Protein AF-A0A4R6S9W3-F1 (afdb_monomer_lite)

Secondary structure (DSSP, 8-state):
-EEETTEEEEEPPPPTT--EEEEEEEEETTEEEEEEEEE--SSSTTTT-EEEEEEEEEEPTTSSEEEEEEEEE-TT--EEEEEEEEE------SHHHHHHHTT--

Organism: Labedaea rhizosphaerae (NCBI:txid598644)

Sequence (105 aa):
MRQSGSRLLAESVPADNGSVLALDLTVNGTVATGTWSERTATDGYYRGAVYHGAIQLVIDPMGKAMSGKWIGFDRQFNVNSDVWELRWVEKANSMNTIRGYHGKA

Foldseek 3Di:
DDDDVQWDKDWDDQDPQRKIKIDIWGDDPQKTKDKIKIFTDCPDPCNGDIWMFIWMWGADPVNFKTKGKTWTADPVRDIDMDIDMDGHDDDPPDPVVSVVVVPDD

Radius of gyration: 14.83 Å; chains: 1; bounding box: 36×32×36 Å

Structure (mmCIF, N/CA/C/O backbone):
data_AF-A0A4R6S9W3-F1
#
_entry.id   AF-A0A4R6S9W3-F1
#
loop_
_atom_site.group_PDB
_atom_site.id
_atom_site.type_symbol
_atom_site.label_atom_id
_atom_site.label_alt_id
_atom_site.label_comp_id
_atom_site.label_asym_id
_atom_site.label_entity_id
_atom_site.label_seq_id
_atom_site.pdbx_PDB_ins_code
_atom_site.Cartn_x
_atom_site.Cartn_y
_atom_site.Cartn_z
_atom_site.occupancy
_atom_site.B_iso_or_equiv
_atom_site.auth_seq_id
_atom_site.auth_comp_id
_atom_site.auth_asym_id
_atom_site.auth_atom_id
_atom_site.pdbx_PDB_model_num
ATOM 1 N N . MET A 1 1 ? -6.904 7.786 -5.190 1.00 83.44 1 MET A N 1
ATOM 2 C CA . MET A 1 1 ? -7.254 6.678 -4.272 1.00 83.44 1 MET A CA 1
ATOM 3 C C . MET A 1 1 ? -8.757 6.450 -4.316 1.00 83.44 1 MET A C 1
ATOM 5 O O . MET A 1 1 ? -9.496 7.427 -4.306 1.00 83.44 1 MET A O 1
ATOM 9 N N . ARG A 1 2 ? -9.196 5.194 -4.403 1.00 89.12 2 ARG A N 1
ATOM 10 C CA . ARG A 1 2 ? -10.604 4.773 -4.452 1.00 89.12 2 ARG A CA 1
ATOM 11 C C . ARG A 1 2 ? -10.831 3.654 -3.435 1.00 89.12 2 ARG A C 1
ATOM 13 O O . ARG A 1 2 ? -9.984 2.775 -3.313 1.00 89.12 2 ARG A O 1
ATOM 20 N N . GLN A 1 3 ? -11.954 3.682 -2.724 1.00 89.88 3 GLN A N 1
ATOM 21 C CA . GLN A 1 3 ? -12.322 2.649 -1.754 1.00 89.88 3 GLN A CA 1
ATOM 22 C C . GLN A 1 3 ? -13.662 2.019 -2.141 1.00 89.88 3 GLN A C 1
ATOM 24 O O . GLN A 1 3 ? -14.595 2.726 -2.518 1.00 89.88 3 GLN A O 1
ATOM 29 N N . SER A 1 4 ? -13.752 0.694 -2.045 1.00 92.31 4 SER A N 1
ATOM 30 C CA . SER A 1 4 ? -14.981 -0.078 -2.232 1.00 92.31 4 SER A CA 1
ATOM 31 C C . SER A 1 4 ? -15.064 -1.146 -1.145 1.00 92.31 4 SER A C 1
ATOM 33 O O . SER A 1 4 ? -14.254 -2.073 -1.105 1.00 92.31 4 SER A O 1
ATOM 35 N N . GLY A 1 5 ? -16.008 -0.980 -0.215 1.00 93.75 5 GLY A N 1
ATOM 36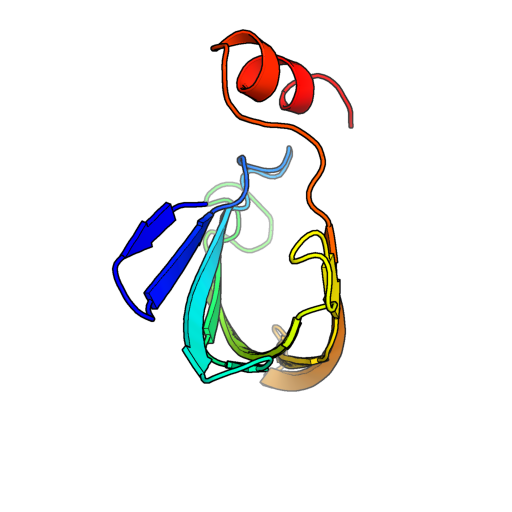 C CA . GLY A 1 5 ? -16.068 -1.801 0.995 1.00 93.75 5 GLY A CA 1
ATOM 37 C C . GLY A 1 5 ? -14.764 -1.713 1.796 1.00 93.75 5 GLY A C 1
ATOM 38 O O . GLY A 1 5 ? -14.292 -0.619 2.115 1.00 93.75 5 GLY A O 1
ATOM 39 N N . SER A 1 6 ? -14.170 -2.869 2.095 1.00 95.19 6 SER A N 1
ATOM 40 C CA . SER A 1 6 ? -12.869 -2.978 2.764 1.00 95.19 6 SER A CA 1
ATOM 41 C C . SER A 1 6 ? -11.675 -2.812 1.821 1.00 95.19 6 SER A C 1
ATOM 43 O O . SER A 1 6 ? -10.555 -2.691 2.301 1.00 95.19 6 SER A O 1
ATOM 45 N N . ARG A 1 7 ? -11.861 -2.796 0.497 1.00 96.81 7 ARG A N 1
ATOM 46 C CA . ARG A 1 7 ? -10.747 -2.707 -0.454 1.00 96.81 7 ARG A CA 1
ATOM 47 C C . ARG A 1 7 ? -10.409 -1.256 -0.779 1.00 96.81 7 ARG A C 1
ATOM 49 O O . ARG A 1 7 ? -11.290 -0.473 -1.138 1.00 96.81 7 ARG A O 1
ATOM 56 N N . LEU A 1 8 ? -9.128 -0.916 -0.711 1.00 95.00 8 LEU A N 1
ATOM 57 C CA . LEU A 1 8 ? -8.569 0.387 -1.045 1.00 95.00 8 LEU A CA 1
ATOM 58 C C . LEU A 1 8 ? -7.561 0.223 -2.182 1.00 95.00 8 LEU A C 1
ATOM 60 O O . LEU A 1 8 ? -6.584 -0.506 -2.063 1.00 95.00 8 LEU A O 1
ATOM 64 N N . LEU A 1 9 ? -7.805 0.932 -3.281 1.00 95.12 9 LEU A N 1
ATOM 65 C CA . LEU A 1 9 ? -6.934 0.967 -4.451 1.00 95.12 9 LEU A CA 1
ATOM 66 C C . LEU A 1 9 ? -6.356 2.376 -4.597 1.00 95.12 9 LEU A C 1
ATOM 68 O O . LEU A 1 9 ? -7.093 3.372 -4.596 1.00 95.12 9 LEU A O 1
ATOM 72 N N . ALA A 1 10 ? -5.042 2.487 -4.738 1.00 91.94 10 ALA A N 1
ATOM 73 C CA . ALA A 1 10 ? -4.375 3.758 -4.987 1.00 91.94 10 ALA A CA 1
ATOM 74 C C . ALA A 1 10 ? -3.376 3.622 -6.129 1.00 91.94 10 ALA A C 1
ATOM 76 O O . ALA A 1 10 ? -2.763 2.580 -6.303 1.00 91.94 10 ALA A O 1
ATOM 77 N N . GLU A 1 11 ? -3.222 4.693 -6.892 1.00 91.19 11 GLU A N 1
ATOM 78 C CA . GLU A 1 11 ? -2.222 4.819 -7.943 1.00 91.19 11 GLU A CA 1
ATOM 79 C C . GLU A 1 11 ? -1.567 6.187 -7.756 1.00 91.19 11 GLU A C 1
ATOM 81 O O . GLU A 1 11 ? -2.254 7.153 -7.388 1.00 91.19 11 GLU A O 1
ATOM 86 N N . SER A 1 12 ? -0.252 6.262 -7.941 1.00 87.25 12 SER A N 1
ATOM 87 C CA . SER A 1 12 ? 0.450 7.537 -7.996 1.00 87.25 12 SER A CA 1
ATOM 88 C C . SER A 1 12 ? 0.107 8.257 -9.296 1.00 87.25 12 SER A C 1
ATOM 90 O O . SER A 1 12 ? -0.251 7.649 -10.305 1.00 87.25 12 SER A O 1
ATOM 92 N N . VAL A 1 13 ? 0.274 9.575 -9.291 1.00 81.81 13 VAL A N 1
ATOM 93 C CA . VAL A 1 13 ? 0.495 10.292 -10.550 1.00 81.81 13 VAL A CA 1
ATOM 94 C C . VAL A 1 13 ? 1.824 9.778 -11.130 1.00 81.81 13 VAL A C 1
ATOM 96 O O . VAL A 1 13 ? 2.711 9.426 -10.340 1.00 81.81 13 VAL A O 1
ATOM 99 N N . PRO A 1 14 ? 1.976 9.667 -12.463 1.00 75.25 14 PRO A N 1
ATOM 100 C CA . PRO A 1 14 ? 3.268 9.344 -13.051 1.00 75.25 14 PRO A CA 1
ATOM 101 C C . PRO A 1 14 ? 4.335 10.305 -12.526 1.00 75.25 14 PRO A C 1
ATOM 103 O O . PRO A 1 14 ? 4.147 11.520 -12.587 1.00 75.25 14 PRO A O 1
ATOM 106 N N . ALA A 1 15 ? 5.420 9.760 -11.982 1.00 70.12 15 ALA A N 1
ATOM 107 C CA . ALA A 1 15 ? 6.585 10.562 -11.628 1.00 70.12 15 ALA A CA 1
ATOM 108 C C . ALA A 1 15 ? 7.273 11.074 -12.907 1.00 70.12 15 ALA A C 1
ATOM 110 O O . ALA A 1 15 ? 7.021 10.555 -13.996 1.00 70.12 15 ALA A O 1
ATOM 111 N N . ASP A 1 16 ? 8.166 12.060 -12.796 1.00 67.50 16 ASP A N 1
ATOM 112 C CA . ASP A 1 16 ? 8.878 12.630 -13.958 1.00 67.50 16 ASP A CA 1
ATOM 113 C C . ASP A 1 16 ? 9.651 11.579 -14.758 1.00 67.50 16 ASP A C 1
ATOM 115 O O . ASP A 1 16 ? 9.832 11.689 -15.967 1.00 67.50 16 ASP A O 1
ATOM 119 N N . ASN A 1 17 ? 10.084 10.522 -14.072 1.00 67.88 17 ASN A N 1
ATOM 120 C CA . ASN A 1 17 ? 10.745 9.371 -14.665 1.00 67.88 17 ASN A CA 1
ATOM 121 C C . ASN A 1 17 ? 9.765 8.360 -15.287 1.00 67.88 17 ASN A C 1
ATOM 123 O O . ASN A 1 17 ? 10.182 7.244 -15.562 1.00 67.88 17 ASN A O 1
ATOM 127 N N . GLY A 1 18 ? 8.478 8.687 -15.424 1.00 71.94 18 GLY A N 1
ATOM 128 C CA . GLY A 1 18 ? 7.431 7.834 -15.987 1.00 71.94 18 GLY A CA 1
ATOM 129 C C . GLY A 1 18 ? 7.024 6.626 -15.135 1.00 71.94 18 GLY A C 1
ATOM 130 O O . GLY A 1 18 ? 6.188 5.838 -15.587 1.00 71.94 18 GLY A O 1
ATOM 131 N N . SER A 1 19 ? 7.579 6.452 -13.927 1.00 80.88 19 SER A N 1
ATOM 132 C CA . SER A 1 19 ? 7.175 5.371 -13.025 1.00 80.88 19 SER A CA 1
ATOM 133 C C . SER A 1 19 ? 5.743 5.565 -12.527 1.00 80.88 19 SER A C 1
ATOM 135 O O . SER A 1 19 ? 5.324 6.678 -12.198 1.00 80.88 19 SER A O 1
ATOM 137 N N . VAL A 1 20 ? 5.009 4.458 -12.407 1.00 87.19 20 VAL A N 1
ATOM 138 C CA . VAL A 1 20 ? 3.672 4.424 -11.801 1.00 87.19 20 VAL A CA 1
ATOM 139 C C . VAL A 1 20 ? 3.664 3.422 -10.659 1.00 87.19 20 VAL A C 1
ATOM 141 O O . VAL A 1 20 ? 3.924 2.234 -10.861 1.00 87.19 20 VAL A O 1
ATOM 144 N N . LEU A 1 21 ? 3.329 3.911 -9.470 1.00 92.12 21 LEU A N 1
ATOM 145 C CA . LEU A 1 21 ? 3.127 3.105 -8.278 1.00 92.12 21 LEU A CA 1
ATOM 146 C C . LEU A 1 21 ? 1.637 2.791 -8.116 1.00 92.12 21 LEU A C 1
ATOM 148 O O . LEU A 1 21 ? 0.798 3.681 -8.228 1.00 92.12 21 LEU A O 1
ATOM 152 N N . ALA A 1 22 ? 1.314 1.548 -7.775 1.00 95.31 22 ALA A N 1
ATOM 153 C CA . ALA A 1 22 ? -0.025 1.108 -7.414 1.00 95.31 22 ALA A CA 1
ATOM 154 C C . ALA A 1 22 ? -0.033 0.405 -6.050 1.00 95.31 22 ALA A C 1
ATOM 156 O O . ALA A 1 22 ? 0.919 -0.285 -5.683 1.00 95.31 22 ALA A O 1
ATOM 157 N N . LEU A 1 23 ? -1.131 0.572 -5.316 1.00 97.38 23 LEU A N 1
ATOM 158 C CA . LEU A 1 23 ? -1.433 -0.082 -4.048 1.00 97.38 23 LEU A CA 1
ATOM 159 C C . LEU A 1 23 ? -2.786 -0.781 -4.145 1.00 97.38 23 LEU A C 1
ATOM 161 O O . LEU A 1 23 ? -3.763 -0.191 -4.617 1.00 97.38 23 LEU A O 1
ATOM 165 N N . ASP A 1 24 ? -2.843 -1.999 -3.621 1.00 97.81 24 ASP A N 1
ATOM 166 C CA . ASP A 1 24 ? -4.073 -2.764 -3.439 1.00 97.81 24 ASP A CA 1
ATOM 167 C C . ASP A 1 24 ? -4.124 -3.307 -2.021 1.00 97.81 24 ASP A C 1
ATOM 169 O O . ASP A 1 24 ? -3.374 -4.216 -1.667 1.00 97.81 24 ASP A O 1
ATOM 173 N N . LEU A 1 25 ? -4.960 -2.684 -1.193 1.00 98.12 25 LEU A N 1
ATOM 174 C CA . LEU A 1 25 ? -5.032 -2.921 0.240 1.00 98.12 25 LEU A CA 1
ATOM 175 C C . LEU A 1 25 ? -6.423 -3.409 0.636 1.00 98.12 25 LEU A C 1
ATOM 177 O O . LEU A 1 25 ? -7.439 -2.982 0.090 1.00 98.12 25 LEU A O 1
ATOM 181 N N . THR A 1 26 ? -6.470 -4.245 1.664 1.00 98.44 26 THR A N 1
ATOM 182 C CA . THR A 1 26 ? -7.680 -4.570 2.414 1.00 98.44 26 THR A CA 1
ATOM 183 C C . THR A 1 26 ? -7.587 -3.948 3.801 1.00 98.44 26 THR A C 1
ATOM 185 O O . THR A 1 26 ? -6.596 -4.123 4.507 1.00 98.44 26 THR A O 1
ATOM 188 N N . VAL A 1 27 ? -8.630 -3.225 4.187 1.00 97.38 27 VAL A N 1
ATOM 189 C CA . VAL A 1 27 ? -8.780 -2.566 5.481 1.00 97.38 27 VAL A CA 1
ATOM 190 C C . VAL A 1 27 ? -9.580 -3.463 6.421 1.00 97.38 27 VAL A C 1
ATOM 192 O O . VAL A 1 27 ? -10.698 -3.871 6.102 1.00 97.38 27 VAL A O 1
ATOM 195 N N . ASN A 1 28 ? -9.021 -3.733 7.597 1.00 97.12 28 ASN A N 1
ATOM 196 C CA . ASN A 1 28 ? -9.688 -4.400 8.708 1.00 97.12 28 ASN A CA 1
ATOM 197 C C . ASN A 1 28 ? -9.434 -3.610 10.000 1.00 97.12 28 ASN A C 1
ATOM 199 O O . ASN A 1 28 ? -8.314 -3.567 10.512 1.00 97.12 28 ASN A O 1
ATOM 203 N N . GLY A 1 29 ? -10.476 -2.948 10.510 1.00 94.56 29 GLY A N 1
ATOM 204 C CA . GLY A 1 29 ? -10.352 -2.025 11.635 1.00 94.56 29 GLY A CA 1
ATOM 205 C C . GLY A 1 29 ? -9.394 -0.879 11.307 1.00 94.56 29 GLY A C 1
ATOM 206 O O . GLY A 1 29 ? -9.594 -0.154 10.336 1.00 94.56 29 GLY A O 1
ATOM 207 N N . THR A 1 30 ? -8.346 -0.727 12.114 1.00 96.12 30 THR A N 1
ATOM 208 C CA . THR A 1 30 ? -7.306 0.302 11.955 1.00 96.12 30 THR A CA 1
ATOM 209 C C . THR A 1 30 ? -6.075 -0.195 11.197 1.00 96.12 30 THR A C 1
ATOM 211 O O . THR A 1 30 ? -5.043 0.470 11.209 1.00 96.12 30 THR A O 1
ATOM 214 N N . VAL A 1 31 ? -6.148 -1.353 10.537 1.00 97.88 31 VAL A N 1
ATOM 215 C CA . VAL A 1 31 ? -5.027 -1.932 9.786 1.00 97.88 31 VAL A CA 1
ATOM 216 C C . VAL A 1 31 ? -5.395 -2.048 8.311 1.00 97.88 31 VAL A C 1
ATOM 218 O O . VAL A 1 31 ? -6.464 -2.552 7.971 1.00 97.88 31 VAL A O 1
ATOM 221 N N . ALA A 1 32 ? -4.500 -1.597 7.434 1.00 98.00 32 ALA A N 1
ATOM 222 C CA . ALA A 1 32 ? -4.578 -1.790 5.992 1.00 98.00 32 ALA A CA 1
ATOM 223 C C . ALA A 1 32 ? -3.404 -2.662 5.530 1.00 98.00 32 ALA A C 1
ATOM 225 O O . ALA A 1 32 ? -2.245 -2.280 5.688 1.00 98.00 32 ALA A O 1
ATOM 226 N N . THR A 1 33 ? -3.695 -3.814 4.935 1.00 98.56 33 THR A N 1
ATOM 227 C CA . THR A 1 33 ? -2.679 -4.779 4.485 1.00 98.56 33 THR A CA 1
ATOM 228 C C . THR A 1 33 ? -2.909 -5.131 3.026 1.00 98.56 33 THR A C 1
ATOM 230 O O . THR A 1 33 ? -4.053 -5.265 2.595 1.00 98.56 33 THR A O 1
ATOM 233 N N . GLY A 1 34 ? -1.843 -5.310 2.255 1.00 98.25 34 GLY A N 1
ATOM 234 C CA . GLY A 1 34 ? -1.966 -5.739 0.870 1.00 98.25 34 GLY A CA 1
ATOM 235 C C . GLY A 1 34 ? -0.651 -5.698 0.117 1.00 98.25 34 GLY A C 1
ATOM 236 O O . GLY A 1 34 ? 0.396 -6.034 0.673 1.00 98.25 34 GLY A O 1
ATOM 237 N N . THR A 1 35 ? -0.712 -5.297 -1.149 1.00 98.44 35 THR A N 1
ATOM 238 C CA . THR A 1 35 ? 0.442 -5.284 -2.051 1.00 98.44 35 THR A CA 1
ATOM 239 C C . THR A 1 35 ? 0.711 -3.907 -2.628 1.00 98.44 35 THR A C 1
ATOM 241 O O . THR A 1 35 ? -0.206 -3.108 -2.829 1.00 98.44 35 THR A O 1
ATOM 244 N N . TRP A 1 36 ? 1.975 -3.673 -2.960 1.00 97.88 36 TRP A N 1
ATOM 245 C CA . TRP A 1 36 ? 2.414 -2.542 -3.764 1.00 97.88 36 TRP A CA 1
ATOM 246 C C . TRP A 1 36 ? 3.081 -3.050 -5.041 1.00 97.88 36 TRP A C 1
ATOM 248 O O . TRP A 1 36 ? 3.662 -4.138 -5.054 1.00 97.88 36 TRP A O 1
ATOM 258 N N . SER A 1 37 ? 3.009 -2.263 -6.109 1.00 96.12 37 SER A N 1
ATOM 259 C CA . SER A 1 37 ? 3.770 -2.507 -7.332 1.00 96.12 37 SER A CA 1
ATOM 260 C C . SER A 1 37 ? 4.204 -1.200 -7.969 1.00 96.12 37 SER A C 1
ATOM 262 O O . SER A 1 37 ? 3.391 -0.288 -8.088 1.00 96.12 37 SER A O 1
ATOM 264 N N . GLU A 1 38 ? 5.439 -1.128 -8.441 1.00 92.75 38 GLU A N 1
ATOM 265 C CA . GLU A 1 38 ? 5.946 -0.010 -9.224 1.00 92.75 38 GLU A CA 1
ATOM 266 C C . GLU A 1 38 ? 6.359 -0.501 -10.608 1.00 92.75 38 GLU A C 1
ATOM 268 O O . GLU A 1 38 ? 7.210 -1.384 -10.744 1.00 92.75 38 GLU A O 1
ATOM 273 N N . ARG A 1 39 ? 5.766 0.092 -11.646 1.00 88.19 39 ARG A N 1
ATOM 274 C CA . ARG A 1 39 ? 6.219 -0.090 -13.023 1.00 88.19 39 ARG A CA 1
ATOM 275 C C . ARG A 1 39 ? 7.103 1.083 -13.405 1.00 88.19 39 ARG A C 1
ATOM 277 O O . ARG A 1 39 ? 6.614 2.205 -13.485 1.00 88.19 39 ARG A O 1
ATOM 284 N N . THR A 1 40 ? 8.374 0.804 -13.666 1.00 81.81 40 THR A N 1
ATOM 285 C CA . THR A 1 40 ? 9.337 1.805 -14.144 1.00 81.81 40 THR A CA 1
ATOM 286 C C . THR A 1 40 ? 9.026 2.270 -15.570 1.00 81.81 40 THR A C 1
ATOM 288 O O . THR A 1 40 ? 8.317 1.585 -16.313 1.00 81.81 40 THR A O 1
ATOM 291 N N . ALA A 1 41 ? 9.558 3.423 -15.981 1.00 73.06 41 ALA A N 1
ATOM 292 C CA . ALA A 1 41 ? 9.448 3.885 -17.364 1.00 73.06 41 ALA A CA 1
ATOM 293 C C . ALA A 1 41 ? 9.962 2.858 -18.379 1.00 73.06 41 ALA A C 1
ATOM 295 O O . ALA A 1 41 ? 11.006 2.225 -18.192 1.00 73.06 41 ALA A O 1
ATOM 296 N N . THR A 1 42 ? 9.252 2.753 -19.500 1.00 67.12 42 THR A N 1
ATOM 297 C CA . THR A 1 42 ? 9.608 1.870 -20.618 1.00 67.12 42 THR A CA 1
ATOM 298 C C . THR A 1 42 ? 10.830 2.354 -21.396 1.00 67.12 42 THR A C 1
ATOM 300 O O . THR A 1 42 ? 11.546 1.537 -21.965 1.00 67.12 42 THR A O 1
ATOM 303 N N . ASP A 1 43 ? 11.086 3.660 -21.401 1.00 67.50 43 ASP A N 1
ATOM 304 C CA . ASP A 1 43 ? 12.230 4.326 -22.037 1.00 67.50 43 ASP A CA 1
ATOM 305 C C . ASP A 1 43 ? 13.387 4.621 -21.059 1.00 67.50 43 ASP A C 1
ATOM 307 O O . ASP A 1 43 ? 14.449 5.087 -21.470 1.00 67.50 43 ASP A O 1
ATOM 311 N N . GLY A 1 44 ? 13.214 4.306 -19.771 1.00 61.66 44 GLY A N 1
ATOM 312 C CA . GLY A 1 44 ? 14.209 4.521 -18.723 1.00 61.66 44 GLY A CA 1
ATOM 313 C C . GLY A 1 44 ? 15.216 3.377 -18.555 1.00 61.66 44 GLY A C 1
ATOM 314 O O . GLY A 1 44 ? 15.112 2.306 -19.155 1.00 61.66 44 GLY A O 1
ATOM 315 N N . TYR A 1 45 ? 16.181 3.580 -17.651 1.00 62.09 45 TYR A N 1
ATOM 316 C CA . TYR A 1 45 ? 17.238 2.610 -17.312 1.00 62.09 45 TYR A CA 1
ATOM 317 C C . TYR A 1 45 ? 16.704 1.207 -16.963 1.00 62.09 45 TYR A C 1
ATOM 319 O O . TYR A 1 45 ? 17.328 0.203 -17.301 1.00 62.09 45 TYR A O 1
ATOM 327 N N . TYR A 1 46 ? 15.526 1.136 -16.335 1.00 63.94 46 TYR A N 1
ATOM 328 C CA . TYR A 1 46 ? 14.878 -0.112 -15.921 1.00 63.94 46 TYR A CA 1
ATOM 329 C C . TYR A 1 46 ? 13.914 -0.710 -16.961 1.00 63.94 46 TYR A C 1
ATOM 331 O O . TYR A 1 46 ? 13.373 -1.786 -16.719 1.00 63.94 46 TYR A O 1
ATOM 339 N N . ARG A 1 47 ? 13.732 -0.063 -18.123 1.00 75.62 47 ARG A N 1
ATOM 340 C CA . ARG A 1 47 ? 13.019 -0.585 -19.308 1.00 75.62 47 ARG A CA 1
ATOM 341 C C . ARG A 1 47 ? 11.662 -1.244 -19.014 1.00 75.62 47 ARG A C 1
ATOM 343 O O . ARG A 1 47 ? 11.340 -2.285 -19.581 1.00 75.62 47 ARG A O 1
ATOM 350 N N . GLY A 1 48 ? 10.859 -0.662 -18.128 1.00 76.75 48 GLY A N 1
ATOM 351 C CA . GLY A 1 48 ? 9.534 -1.197 -17.807 1.00 76.75 48 GLY A CA 1
ATOM 352 C C . GLY A 1 48 ? 9.521 -2.355 -16.808 1.00 76.75 48 GLY A C 1
ATOM 353 O O . GLY A 1 48 ? 8.499 -3.034 -16.704 1.00 76.75 48 GLY A O 1
ATOM 354 N N . ALA A 1 49 ? 10.612 -2.590 -16.070 1.00 83.38 49 ALA A N 1
ATOM 355 C CA . ALA A 1 49 ? 10.625 -3.537 -14.959 1.00 83.38 49 ALA A CA 1
ATOM 356 C C . ALA A 1 49 ? 9.503 -3.230 -13.956 1.00 83.38 49 ALA A C 1
ATOM 358 O O . ALA A 1 49 ? 9.195 -2.062 -13.686 1.00 83.38 49 ALA A O 1
ATOM 359 N N . VAL A 1 50 ? 8.927 -4.301 -13.407 1.00 89.44 50 VAL A N 1
ATOM 360 C CA . VAL A 1 50 ? 7.862 -4.249 -12.405 1.00 89.44 50 VAL A CA 1
ATOM 361 C C . VAL A 1 50 ? 8.409 -4.771 -11.085 1.00 89.44 50 VAL A C 1
ATOM 363 O O . VAL A 1 50 ? 8.663 -5.968 -10.940 1.00 89.44 50 VAL A O 1
ATOM 366 N N . TYR A 1 51 ? 8.559 -3.872 -10.120 1.00 93.50 51 TYR A N 1
ATOM 367 C CA . TYR A 1 51 ? 8.844 -4.225 -8.733 1.00 93.50 51 TYR A CA 1
ATOM 368 C C . TYR A 1 51 ? 7.539 -4.362 -7.972 1.00 93.50 51 TYR A C 1
ATOM 370 O O . TYR A 1 51 ? 6.555 -3.697 -8.295 1.00 93.50 51 TYR A O 1
ATOM 378 N N . HIS A 1 52 ? 7.507 -5.250 -6.987 1.00 97.19 52 HIS A N 1
ATOM 379 C CA . HIS A 1 52 ? 6.322 -5.456 -6.172 1.00 97.19 52 HIS A CA 1
ATOM 380 C C . HIS A 1 52 ? 6.668 -6.098 -4.836 1.00 97.19 52 HIS A C 1
ATOM 382 O O . HIS A 1 52 ? 7.759 -6.638 -4.635 1.00 97.19 52 HIS A O 1
ATOM 388 N N . GLY A 1 53 ? 5.693 -6.081 -3.936 1.00 98.06 53 GLY A N 1
ATOM 389 C CA . GLY A 1 53 ? 5.781 -6.804 -2.685 1.00 98.06 53 GLY A CA 1
ATOM 390 C C . GLY A 1 53 ? 4.582 -6.562 -1.785 1.00 98.06 53 GLY A C 1
ATOM 391 O O . GLY A 1 53 ? 3.509 -6.167 -2.246 1.00 98.06 53 GLY A O 1
ATOM 392 N N . ALA A 1 54 ? 4.762 -6.830 -0.497 1.00 98.69 54 ALA A N 1
ATOM 393 C CA . ALA A 1 54 ? 3.713 -6.708 0.506 1.00 98.69 54 ALA A CA 1
ATOM 394 C C . ALA A 1 54 ? 3.886 -5.434 1.335 1.00 98.69 54 ALA A C 1
ATOM 396 O O . ALA A 1 54 ? 4.988 -4.902 1.483 1.00 98.69 54 ALA A O 1
ATOM 397 N N . ILE A 1 55 ? 2.783 -4.945 1.885 1.00 98.62 55 ILE A N 1
ATOM 398 C CA . ILE A 1 55 ? 2.748 -3.748 2.718 1.00 98.62 55 ILE A CA 1
ATOM 399 C C . ILE A 1 55 ? 1.699 -3.907 3.815 1.00 98.62 55 ILE A C 1
ATOM 401 O O . ILE A 1 55 ? 0.619 -4.459 3.589 1.00 98.62 55 ILE A O 1
ATOM 405 N N . GLN A 1 56 ? 2.020 -3.415 5.008 1.00 98.62 56 GLN A N 1
ATOM 406 C CA . GLN A 1 56 ? 1.080 -3.313 6.117 1.00 98.62 56 GLN A CA 1
ATOM 407 C C . GLN A 1 56 ? 1.200 -1.940 6.761 1.00 98.62 56 GLN A C 1
ATOM 409 O O . GLN A 1 56 ? 2.299 -1.497 7.098 1.00 98.62 56 GLN A O 1
ATOM 414 N N . LEU A 1 57 ? 0.056 -1.290 6.936 1.00 98.44 57 LEU A N 1
ATOM 415 C CA . LEU A 1 57 ? -0.079 0.062 7.447 1.00 98.44 57 LEU A CA 1
ATOM 416 C C . LEU A 1 57 ? -1.083 0.097 8.599 1.00 98.44 57 LEU A C 1
ATOM 418 O O . LEU A 1 57 ? -2.090 -0.612 8.587 1.00 98.44 57 LEU A O 1
ATOM 422 N N . VAL A 1 58 ? -0.832 0.969 9.565 1.00 98.31 58 VAL A N 1
ATOM 423 C CA . VAL A 1 58 ? -1.766 1.335 10.627 1.00 98.31 58 VAL A CA 1
ATOM 424 C C . VAL A 1 58 ? -2.375 2.685 10.275 1.00 98.31 58 VAL A C 1
ATOM 426 O O . VAL A 1 58 ? -1.658 3.638 9.977 1.00 98.31 58 VAL A O 1
ATOM 429 N N . ILE A 1 59 ? -3.701 2.744 10.291 1.00 97.06 59 ILE A N 1
ATOM 430 C CA . ILE A 1 59 ? -4.498 3.935 10.015 1.00 97.06 59 ILE A CA 1
ATOM 431 C C . ILE A 1 59 ? -4.583 4.760 11.298 1.00 97.06 59 ILE A C 1
ATOM 433 O O . ILE A 1 59 ? -4.904 4.230 12.366 1.00 97.06 59 ILE A O 1
ATOM 437 N N . ASP A 1 60 ? -4.300 6.056 11.201 1.00 95.06 60 ASP A N 1
ATOM 438 C CA . ASP A 1 60 ? -4.460 6.959 12.333 1.00 95.06 60 ASP A CA 1
ATOM 439 C C . ASP A 1 60 ? -5.947 7.106 12.729 1.00 95.06 60 ASP A C 1
ATOM 441 O O . ASP A 1 60 ? -6.847 6.913 11.907 1.00 95.06 60 ASP A O 1
ATOM 445 N N . PRO A 1 61 ? -6.259 7.481 13.984 1.00 92.00 61 PRO A N 1
ATOM 446 C CA . PRO A 1 61 ? -7.649 7.595 14.439 1.00 92.00 61 PRO A CA 1
ATOM 447 C C . PRO A 1 61 ? -8.498 8.586 13.630 1.00 92.00 61 PRO A C 1
ATOM 449 O O . PRO A 1 61 ? -9.723 8.498 13.626 1.00 92.00 61 PRO A O 1
ATOM 452 N N . MET A 1 62 ? -7.853 9.549 12.965 1.00 89.44 62 MET A N 1
ATOM 453 C CA . MET A 1 62 ? -8.513 10.568 12.149 1.00 89.44 62 MET A CA 1
ATOM 454 C C . MET A 1 62 ? -8.720 10.135 10.689 1.00 89.44 62 MET A C 1
ATOM 456 O O . MET A 1 62 ? -9.350 10.878 9.933 1.00 89.44 62 MET A O 1
ATOM 460 N N . GLY A 1 63 ? -8.189 8.980 10.274 1.00 87.44 63 GLY A N 1
ATOM 461 C CA . GLY A 1 63 ? -8.209 8.503 8.890 1.00 87.44 63 GLY A CA 1
ATOM 462 C C . GLY A 1 63 ? -7.472 9.415 7.901 1.00 87.44 63 GLY A C 1
ATOM 463 O O . GLY A 1 63 ? -7.778 9.403 6.708 1.00 87.44 63 GLY A O 1
ATOM 464 N N . LYS A 1 64 ? -6.546 10.251 8.380 1.00 89.69 64 LYS A N 1
ATOM 465 C CA . LYS A 1 64 ? -5.772 11.214 7.583 1.00 89.69 64 LYS A CA 1
ATOM 466 C C . LYS A 1 64 ? -4.358 10.743 7.279 1.00 89.69 64 LYS A C 1
ATOM 468 O O . LYS A 1 64 ? -3.714 11.320 6.401 1.00 89.69 64 LYS A O 1
ATOM 473 N N . ALA A 1 65 ? -3.871 9.721 7.966 1.00 94.12 65 ALA A N 1
ATOM 474 C CA . ALA A 1 65 ? -2.560 9.157 7.717 1.00 94.12 65 ALA A CA 1
ATOM 475 C C . ALA A 1 65 ? -2.565 7.640 7.893 1.00 94.12 65 ALA A C 1
ATOM 477 O O . ALA A 1 65 ? -3.351 7.078 8.654 1.00 94.12 65 ALA A O 1
ATOM 478 N N . MET A 1 66 ? -1.656 6.983 7.182 1.00 96.50 66 MET A N 1
ATOM 479 C CA . MET A 1 66 ? -1.348 5.574 7.366 1.00 96.50 66 MET A CA 1
ATOM 480 C C . MET A 1 66 ? 0.168 5.410 7.403 1.00 96.50 66 MET A C 1
ATOM 482 O O . MET A 1 66 ? 0.856 5.925 6.522 1.00 96.50 66 MET A O 1
ATOM 486 N N . SER A 1 67 ? 0.696 4.704 8.397 1.00 98.00 67 SER A N 1
ATOM 487 C CA . SER A 1 67 ? 2.134 4.450 8.521 1.00 98.00 67 SER A CA 1
ATOM 488 C C . SER A 1 67 ? 2.413 2.978 8.777 1.00 98.00 67 SER A C 1
ATOM 490 O O . SER A 1 67 ? 1.620 2.273 9.398 1.00 98.00 67 SER A O 1
ATOM 492 N N . GLY A 1 68 ? 3.536 2.482 8.276 1.00 98.19 68 GLY A N 1
ATOM 493 C CA . GLY A 1 68 ? 3.896 1.085 8.456 1.00 98.19 68 GLY A CA 1
ATOM 494 C C . GLY A 1 68 ? 5.157 0.719 7.705 1.00 98.19 68 GLY A C 1
ATOM 495 O O . GLY A 1 68 ? 6.090 1.516 7.643 1.00 98.19 68 GLY A O 1
ATOM 496 N N . LYS A 1 69 ? 5.199 -0.498 7.167 1.00 98.62 69 LYS A N 1
ATOM 497 C CA . LYS A 1 69 ? 6.365 -1.007 6.444 1.00 98.62 69 LYS A CA 1
ATOM 498 C C . LYS A 1 69 ? 5.961 -1.743 5.182 1.00 98.62 69 LYS A C 1
ATOM 500 O O . LYS A 1 69 ? 4.897 -2.364 5.123 1.00 98.62 69 LYS A O 1
ATOM 505 N N . TRP A 1 70 ? 6.854 -1.707 4.207 1.00 98.44 70 TRP A N 1
ATOM 506 C CA . TRP A 1 70 ? 6.788 -2.530 3.011 1.00 98.44 70 TRP A CA 1
ATOM 507 C C . TRP A 1 70 ? 7.917 -3.559 3.012 1.00 98.44 70 TRP A C 1
ATOM 509 O O . TRP A 1 70 ? 8.926 -3.393 3.693 1.00 98.44 70 TRP A O 1
ATOM 519 N N . ILE A 1 71 ? 7.737 -4.619 2.236 1.00 98.56 71 ILE A N 1
ATOM 520 C CA . ILE A 1 71 ? 8.777 -5.575 1.862 1.00 98.56 71 ILE A CA 1
ATOM 521 C C . ILE A 1 71 ? 8.694 -5.807 0.355 1.00 98.56 71 ILE A C 1
ATOM 523 O O . ILE A 1 71 ? 7.600 -5.796 -0.210 1.00 98.56 71 ILE A O 1
ATOM 527 N N . GLY A 1 72 ? 9.832 -5.973 -0.303 1.00 97.69 72 GLY A N 1
ATOM 528 C CA . GLY A 1 72 ? 9.941 -6.223 -1.739 1.00 97.69 72 GLY A CA 1
ATOM 529 C C . GLY A 1 72 ? 11.371 -6.587 -2.105 1.00 97.69 72 GLY A C 1
ATOM 530 O O . GLY A 1 72 ? 12.145 -6.954 -1.227 1.00 97.69 72 GLY A O 1
ATOM 531 N N . PHE A 1 73 ? 11.734 -6.494 -3.380 1.00 95.69 73 PHE A N 1
ATOM 532 C CA . PHE A 1 73 ? 13.064 -6.883 -3.849 1.00 95.69 73 PHE A CA 1
ATOM 533 C C . PHE A 1 73 ? 13.688 -5.827 -4.762 1.00 95.69 73 PHE A C 1
ATOM 535 O O . PHE A 1 73 ? 12.976 -5.068 -5.416 1.00 95.69 73 PHE A O 1
ATOM 542 N N . ASP A 1 74 ? 15.019 -5.775 -4.796 1.00 90.88 74 ASP A N 1
ATOM 543 C CA . ASP A 1 74 ? 15.772 -4.930 -5.726 1.00 90.88 74 ASP A CA 1
ATOM 544 C C . ASP A 1 74 ? 16.146 -5.676 -7.020 1.00 90.88 74 ASP A C 1
ATOM 546 O O . ASP A 1 74 ? 15.85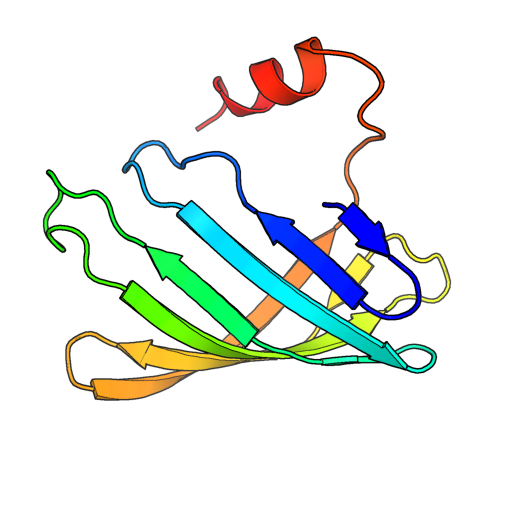5 -6.856 -7.213 1.00 90.88 74 ASP A O 1
ATOM 550 N N . ARG A 1 75 ? 16.833 -4.990 -7.937 1.00 87.12 75 ARG A N 1
ATOM 551 C CA . ARG A 1 75 ? 17.292 -5.568 -9.213 1.00 87.12 75 ARG A CA 1
ATOM 552 C C . ARG A 1 75 ? 18.311 -6.715 -9.053 1.00 87.12 75 ARG A C 1
ATOM 554 O O . ARG A 1 75 ? 18.575 -7.426 -10.018 1.00 87.12 75 ARG A O 1
ATOM 561 N N . GLN A 1 76 ? 18.942 -6.838 -7.884 1.00 92.25 76 GLN A N 1
ATOM 562 C CA . GLN A 1 76 ? 19.842 -7.933 -7.511 1.00 92.25 76 GLN A CA 1
ATOM 563 C C . GLN A 1 76 ? 19.075 -9.094 -6.848 1.00 92.25 76 GLN A C 1
ATOM 565 O O . GLN A 1 76 ? 19.700 -10.075 -6.453 1.00 92.25 76 GLN A O 1
ATOM 570 N N . PHE A 1 77 ? 17.743 -9.003 -6.753 1.00 90.44 77 PHE A N 1
ATOM 571 C CA . PHE A 1 77 ? 16.869 -9.925 -6.028 1.00 90.44 77 PHE A CA 1
ATOM 572 C C . PHE A 1 77 ? 17.145 -9.999 -4.520 1.00 90.44 77 PHE A C 1
ATOM 574 O O . PHE A 1 77 ? 16.736 -10.961 -3.868 1.00 90.44 77 PHE A O 1
ATOM 581 N N . ASN A 1 78 ? 17.776 -8.978 -3.931 1.00 96.44 78 ASN A N 1
ATOM 582 C CA . ASN A 1 78 ? 17.821 -8.881 -2.476 1.00 96.44 78 ASN A CA 1
ATOM 583 C C . ASN A 1 78 ? 16.460 -8.424 -1.967 1.00 96.44 78 ASN A C 1
ATOM 585 O O . ASN A 1 78 ? 15.875 -7.483 -2.507 1.00 96.44 78 ASN A O 1
ATOM 589 N N . VAL A 1 79 ? 15.974 -9.070 -0.908 1.00 97.62 79 VAL A N 1
ATOM 590 C CA . VAL A 1 79 ? 14.733 -8.676 -0.243 1.00 97.62 79 VAL A CA 1
ATOM 591 C C . VAL A 1 79 ? 15.018 -7.510 0.697 1.00 97.62 79 VAL A C 1
ATOM 593 O O . VAL A 1 79 ? 15.841 -7.623 1.602 1.00 97.62 79 VAL A O 1
ATOM 596 N N . ASN A 1 80 ? 14.311 -6.405 0.491 1.00 97.44 80 ASN A N 1
ATOM 597 C CA . ASN A 1 80 ? 14.448 -5.170 1.249 1.00 97.44 80 ASN A CA 1
ATOM 598 C C . ASN A 1 80 ? 13.118 -4.800 1.909 1.00 97.44 80 ASN A C 1
ATOM 600 O O . ASN A 1 80 ? 12.044 -5.171 1.430 1.00 97.44 80 ASN A O 1
ATOM 604 N N . SER A 1 81 ? 13.196 -4.051 3.005 1.00 97.88 81 SER A N 1
ATOM 605 C CA . SER A 1 81 ? 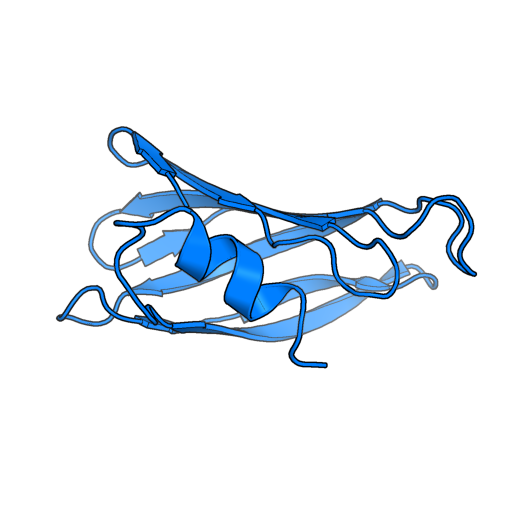12.031 -3.505 3.697 1.00 97.88 81 SER A CA 1
ATOM 606 C C . SER A 1 81 ? 12.352 -2.137 4.265 1.00 97.88 81 SER A C 1
ATOM 608 O O . SER A 1 81 ? 13.429 -1.970 4.840 1.00 97.88 81 SER A O 1
ATOM 610 N N . ASP A 1 82 ? 11.406 -1.210 4.201 1.00 98.06 82 ASP A N 1
ATOM 611 C CA . ASP A 1 82 ? 11.541 0.089 4.855 1.00 98.06 82 ASP A CA 1
ATOM 612 C C . ASP A 1 82 ? 10.180 0.630 5.317 1.00 98.06 82 ASP A C 1
ATOM 614 O O . ASP A 1 82 ? 9.131 0.004 5.125 1.00 98.06 82 ASP A O 1
ATOM 618 N N . VAL A 1 83 ? 10.209 1.781 5.980 1.00 97.69 83 VAL A N 1
ATOM 619 C CA . VAL A 1 83 ? 9.037 2.529 6.412 1.00 97.69 83 VAL A CA 1
ATOM 620 C C . VAL A 1 83 ? 8.261 3.033 5.199 1.00 97.69 83 VAL A C 1
ATOM 622 O O . VAL A 1 83 ? 8.824 3.451 4.189 1.00 97.69 83 VAL A O 1
ATOM 625 N N . TRP A 1 84 ? 6.939 3.012 5.326 1.00 96.81 84 TRP A N 1
ATOM 626 C CA . TRP A 1 84 ? 6.023 3.649 4.396 1.00 96.81 84 TRP A CA 1
ATOM 627 C C . TRP A 1 84 ? 5.116 4.621 5.144 1.00 96.81 84 TRP A C 1
ATOM 629 O O . TRP A 1 84 ? 4.557 4.270 6.186 1.00 96.81 84 TRP A O 1
ATOM 639 N N . GLU A 1 85 ? 4.900 5.808 4.575 1.00 94.88 85 GLU A N 1
ATOM 640 C CA . GLU A 1 85 ? 3.897 6.763 5.044 1.00 94.88 85 GLU A CA 1
ATOM 641 C C . GLU A 1 85 ? 2.973 7.213 3.907 1.00 94.88 85 GLU A C 1
ATOM 643 O O . GLU A 1 85 ? 3.415 7.574 2.818 1.00 94.88 85 GLU A O 1
ATOM 648 N N . LEU A 1 86 ? 1.669 7.226 4.175 1.00 92.25 86 LEU A N 1
ATOM 649 C CA . LEU A 1 86 ? 0.654 7.855 3.338 1.00 92.25 86 LEU A CA 1
ATOM 650 C C . LEU A 1 86 ? -0.013 8.960 4.144 1.00 92.25 86 LEU A C 1
ATOM 652 O O . LEU A 1 86 ? -0.468 8.732 5.265 1.00 92.25 86 LEU A O 1
ATOM 656 N N . ARG A 1 87 ? -0.102 10.155 3.564 1.00 90.75 87 ARG A N 1
ATOM 657 C CA . ARG A 1 87 ? -0.770 11.304 4.177 1.00 90.75 87 ARG A CA 1
ATOM 658 C C . ARG A 1 87 ? -1.827 11.834 3.233 1.00 90.75 87 ARG A C 1
ATOM 660 O O . ARG A 1 87 ? -1.590 12.014 2.041 1.00 90.75 87 ARG A O 1
ATOM 667 N N . TRP A 1 88 ? -3.002 12.087 3.781 1.00 86.12 88 TRP A N 1
ATOM 668 C CA . TRP A 1 88 ? -4.059 12.773 3.072 1.00 86.12 88 TRP A CA 1
ATOM 669 C C . TRP A 1 88 ? -3.692 14.257 2.935 1.00 86.12 88 TRP A C 1
ATOM 671 O O . TRP A 1 88 ? -3.441 14.924 3.938 1.00 86.12 88 TRP A O 1
ATOM 681 N N . VAL A 1 89 ? -3.649 14.761 1.700 1.00 83.06 89 VAL A N 1
ATOM 682 C CA . VAL A 1 89 ? -3.281 16.158 1.408 1.00 83.06 89 VAL A CA 1
ATOM 683 C C . VAL A 1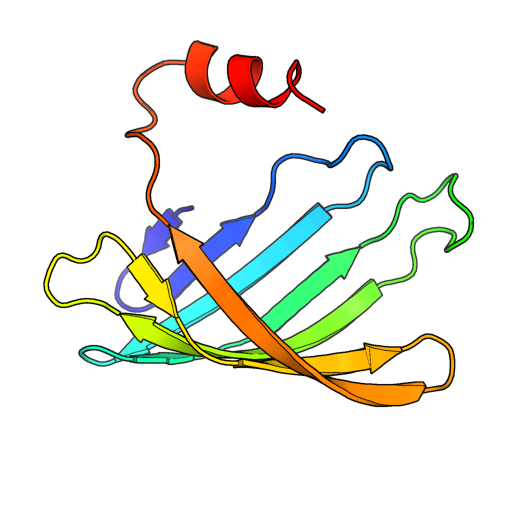 89 ? -4.524 17.005 1.158 1.00 83.06 89 VAL A C 1
ATOM 685 O O . VAL A 1 89 ? -4.748 17.997 1.846 1.00 83.06 89 VAL A O 1
ATOM 688 N N . GLU A 1 90 ? -5.368 16.606 0.207 1.00 77.50 90 GLU A N 1
ATOM 689 C CA . GLU A 1 90 ? -6.560 17.369 -0.165 1.00 77.50 90 GLU A CA 1
ATOM 690 C C . GLU A 1 90 ? -7.679 16.481 -0.733 1.00 77.50 90 GLU A C 1
ATOM 692 O O . GLU A 1 90 ? -7.455 15.344 -1.159 1.00 77.50 90 GLU A O 1
ATOM 697 N N . LYS A 1 91 ? -8.922 16.992 -0.727 1.00 68.19 91 LYS A N 1
ATOM 698 C CA . LYS A 1 91 ? -10.052 16.321 -1.391 1.00 68.19 91 LYS A CA 1
ATOM 699 C C . LYS A 1 91 ? -9.959 16.640 -2.877 1.00 68.19 91 LYS A C 1
ATOM 701 O O . LYS A 1 91 ? -9.900 17.810 -3.242 1.00 68.19 91 LYS A O 1
ATOM 706 N N . ALA A 1 92 ? -10.034 15.620 -3.726 1.00 60.31 92 ALA A N 1
ATOM 707 C CA . ALA A 1 92 ? -10.153 15.809 -5.165 1.00 60.31 92 ALA A CA 1
ATOM 708 C C . ALA A 1 92 ? -11.520 16.434 -5.502 1.00 60.31 92 ALA A C 1
ATOM 710 O O .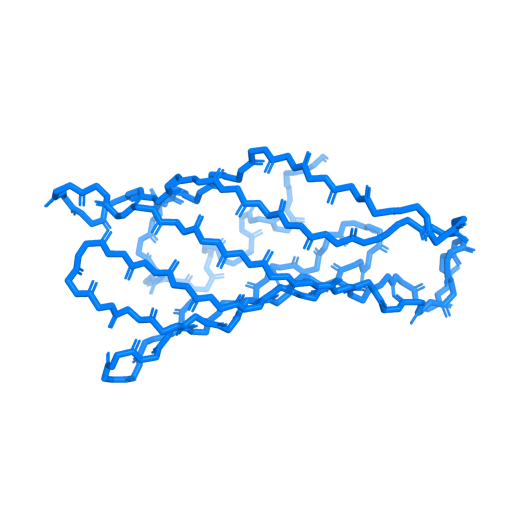 ALA A 1 92 ? -12.481 15.720 -5.756 1.00 60.31 92 ALA A O 1
ATOM 711 N N . ASN A 1 93 ? -11.612 17.765 -5.471 1.00 48.09 93 ASN A N 1
ATOM 712 C CA . ASN A 1 93 ? -12.805 18.511 -5.889 1.00 48.09 93 ASN A CA 1
ATOM 713 C C . ASN A 1 93 ? -12.557 19.418 -7.102 1.00 48.09 93 ASN A C 1
ATOM 715 O O . ASN A 1 93 ? -13.441 20.172 -7.496 1.00 48.09 93 ASN A O 1
ATOM 719 N N . SER A 1 94 ? -11.389 19.353 -7.744 1.00 47.66 94 SER A N 1
ATOM 720 C CA . SER A 1 94 ? -11.185 20.035 -9.022 1.00 47.66 94 SER A CA 1
ATOM 721 C C . SER A 1 94 ? -10.084 19.362 -9.838 1.00 47.66 94 SER A C 1
ATOM 723 O O . SER A 1 94 ? -9.091 18.893 -9.285 1.00 47.66 94 SER A O 1
ATOM 725 N N . MET A 1 95 ? -10.215 19.356 -11.168 1.00 54.16 95 MET A N 1
ATOM 726 C CA . MET A 1 95 ? -9.141 18.943 -12.091 1.00 54.16 95 MET A CA 1
ATOM 727 C C . MET A 1 95 ? -7.825 19.727 -11.879 1.00 54.16 95 MET A C 1
ATOM 729 O O . MET A 1 95 ? -6.784 19.326 -12.396 1.00 54.16 95 MET A O 1
ATOM 733 N N . ASN A 1 96 ? -7.846 20.822 -11.107 1.00 53.62 96 ASN A N 1
ATOM 734 C CA . ASN A 1 96 ? -6.667 21.615 -10.763 1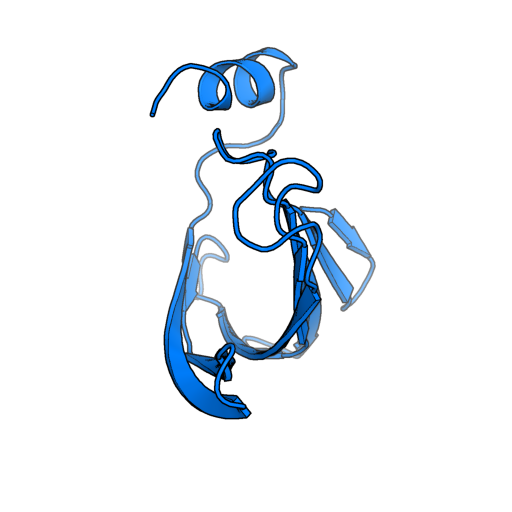.00 53.62 96 ASN A CA 1
ATOM 735 C C . ASN A 1 96 ? -5.743 20.920 -9.750 1.00 53.62 96 ASN A C 1
ATOM 737 O O . ASN A 1 96 ? -4.535 21.100 -9.841 1.00 53.62 96 ASN A O 1
ATOM 741 N N . THR A 1 97 ? -6.270 20.084 -8.848 1.00 53.16 97 THR A N 1
ATOM 742 C CA . THR A 1 97 ? -5.470 19.304 -7.881 1.00 53.16 97 THR A CA 1
ATOM 743 C C . THR A 1 97 ? -4.539 18.318 -8.596 1.00 53.16 97 THR A C 1
ATOM 745 O O . THR A 1 97 ? -3.349 18.258 -8.307 1.00 53.16 97 THR A O 1
ATOM 748 N N . ILE A 1 98 ? -5.049 17.605 -9.608 1.00 55.16 98 ILE A N 1
ATOM 749 C CA . ILE A 1 98 ? -4.243 16.679 -10.424 1.00 55.16 98 ILE A CA 1
ATOM 750 C C . ILE A 1 98 ? -3.148 17.456 -11.175 1.00 55.16 98 ILE A C 1
ATOM 752 O O . ILE A 1 98 ? -1.994 17.042 -11.188 1.00 55.16 98 ILE A O 1
ATOM 756 N N . ARG A 1 99 ? -3.481 18.633 -11.728 1.00 55.59 99 ARG A N 1
ATOM 757 C CA . ARG A 1 99 ? -2.534 19.528 -12.422 1.00 55.59 99 ARG A CA 1
ATOM 758 C C . ARG A 1 99 ? -1.468 20.145 -11.512 1.00 55.59 99 ARG A C 1
ATOM 760 O O . ARG A 1 99 ? -0.360 20.366 -11.980 1.00 55.59 99 ARG A O 1
ATOM 767 N N . GLY A 1 100 ? -1.760 20.385 -10.235 1.00 55.00 100 GLY A N 1
ATOM 768 C CA . GLY A 1 100 ? -0.791 20.924 -9.272 1.00 55.00 100 GLY A CA 1
ATOM 769 C C . GLY A 1 100 ? 0.369 19.971 -8.966 1.00 55.00 100 GLY A C 1
ATOM 770 O O . GLY A 1 100 ? 1.490 20.429 -8.751 1.00 55.00 100 GLY A O 1
ATOM 771 N N . TYR A 1 101 ? 0.126 18.658 -9.021 1.00 54.88 101 TYR A N 1
ATOM 772 C CA . TYR A 1 101 ? 1.169 17.635 -8.883 1.00 54.88 101 TYR A CA 1
ATOM 773 C C . TYR A 1 101 ? 2.000 17.433 -10.160 1.00 54.88 101 TYR A C 1
ATOM 775 O O . TYR A 1 101 ? 3.113 16.935 -10.071 1.00 54.88 101 TYR A O 1
ATOM 783 N N . HIS A 1 102 ? 1.517 17.878 -11.327 1.00 50.34 102 HIS A N 1
ATOM 784 C CA . HIS A 1 102 ? 2.284 17.863 -12.582 1.00 50.34 102 HIS A CA 1
ATOM 785 C C . HIS A 1 102 ? 3.374 18.955 -12.663 1.00 50.34 102 HIS A C 1
ATOM 787 O O . HIS A 1 102 ? 4.096 19.000 -13.653 1.00 50.34 102 HIS A O 1
ATOM 793 N N . GLY A 1 103 ? 3.471 19.865 -11.682 1.00 41.53 103 GLY A N 1
ATOM 794 C CA . GLY A 1 103 ? 4.335 21.054 -11.762 1.00 41.53 103 GLY A CA 1
ATOM 795 C C . GLY A 1 103 ? 5.225 21.321 -10.547 1.00 41.53 103 GLY A C 1
ATOM 796 O O . GLY A 1 103 ? 5.728 22.435 -10.412 1.00 41.53 103 GLY A O 1
ATOM 797 N N . LYS A 1 104 ? 5.388 20.354 -9.638 1.00 35.59 104 LYS A N 1
ATOM 798 C CA . LYS A 1 104 ? 6.314 20.467 -8.503 1.00 35.59 104 LYS A CA 1
ATOM 799 C C . LYS A 1 104 ? 7.119 19.182 -8.334 1.00 35.59 104 LYS A C 1
ATOM 801 O O . LYS A 1 104 ? 6.739 18.317 -7.548 1.00 35.59 104 LYS A O 1
ATOM 806 N N . ALA A 1 105 ? 8.228 19.129 -9.055 1.00 37.53 105 ALA A N 1
ATOM 807 C CA . ALA A 1 105 ? 9.400 18.314 -8.786 1.00 37.53 105 ALA A CA 1
ATOM 808 C C . ALA A 1 105 ? 10.632 19.119 -9.220 1.00 37.53 105 ALA A C 1
ATOM 810 O O . ALA A 1 105 ? 10.532 19.830 -10.250 1.00 37.53 105 ALA A O 1
#

pLDDT: mean 84.59, std 16.7, range [35.59, 98.69]